Protein AF-A0AA87Q5F8-F1 (afdb_monomer_lite)

Radius of gyration: 20.17 Å; chains: 1; bounding box: 54×32×53 Å

Sequence (178 aa):
MFKKKTVLIVGAGGSYDLNFPLGEGLKGIIATKLDLRFEGFRELASGDPLVLKALEAAAQQKNQGQIDNYLNACRSIVSAMPLAISIDNFLHTHSNDAEIVLCGKLGIAAAILEAEKNSTIMADKNRSGRIAFGGNNSLLWHNIFCKILTENIQSDSIDAIFDNVSIVTFNYDRCIEH

Organism: NCBI:txid1220581

Secondary structure (DSSP, 8-state):
---S-EEEEE-GGGGGGGT---THHHHHHHHHHH--EEETTTEEEES-H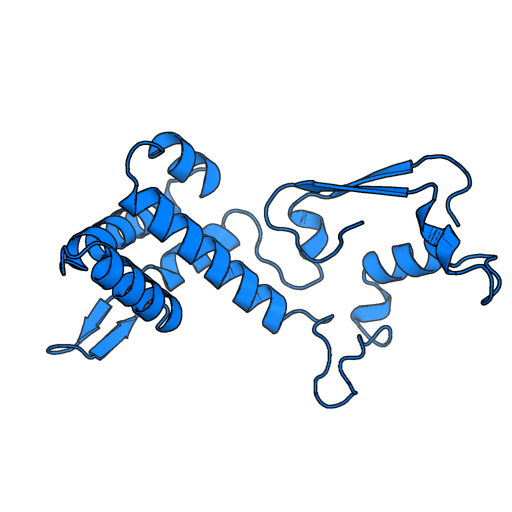HHHHHHHHHHHHTT---THHHHHHHHHHHHHTTT-S-HHHHHHHTTT-HHHHHHHHHHHHHHHHHHHHHSTT--BGGGTTB---SGGGGGSHHHHHHHHHHTT--GGGGGGTTTTEEEEE-TT--S---

pLDDT: mean 89.26, std 8.03, range [61.03, 98.38]

Structure (mmCIF, N/CA/C/O backbone):
data_AF-A0AA87Q5F8-F1
#
_entry.id   AF-A0AA87Q5F8-F1
#
loop_
_atom_site.group_PDB
_atom_site.id
_atom_site.type_symbol
_atom_site.label_atom_id
_atom_site.label_alt_id
_atom_site.label_comp_id
_atom_site.label_asym_id
_atom_site.label_entity_id
_atom_site.label_seq_id
_atom_site.pdbx_PDB_ins_code
_atom_site.Cartn_x
_atom_site.Cartn_y
_atom_site.Cartn_z
_atom_site.occupancy
_atom_site.B_iso_or_equiv
_atom_site.auth_seq_id
_atom_site.auth_comp_id
_atom_site.auth_asym_id
_atom_site.auth_atom_id
_atom_site.pdbx_PDB_model_num
ATOM 1 N N . MET A 1 1 ? -20.244 -1.495 24.213 1.00 83.56 1 MET A N 1
ATOM 2 C CA . MET A 1 1 ? -20.782 -2.081 22.967 1.00 83.56 1 MET A CA 1
ATOM 3 C C . MET A 1 1 ? -21.671 -1.070 22.244 1.00 83.56 1 MET A C 1
ATOM 5 O O . MET A 1 1 ? -22.396 -0.324 22.903 1.00 83.56 1 MET A O 1
ATOM 9 N N . PHE A 1 2 ? -21.687 -1.068 20.906 1.00 88.06 2 PHE A N 1
ATOM 10 C CA . PHE A 1 2 ? -22.646 -0.277 20.123 1.00 88.06 2 PHE A CA 1
ATOM 11 C C . PHE A 1 2 ? -24.072 -0.829 20.292 1.00 88.06 2 PHE A C 1
ATOM 13 O O . PHE A 1 2 ? -24.372 -1.947 19.888 1.00 88.06 2 PHE A O 1
ATOM 20 N N . LYS A 1 3 ? -24.969 -0.042 20.903 1.00 88.44 3 LYS A N 1
ATOM 21 C CA . LYS A 1 3 ? -26.378 -0.435 21.141 1.00 88.44 3 LYS A CA 1
ATOM 22 C C . LYS A 1 3 ? -27.293 -0.229 19.931 1.00 88.44 3 LYS A C 1
ATOM 24 O O . LYS A 1 3 ? -28.414 -0.723 19.914 1.00 88.44 3 LYS A O 1
ATOM 29 N N . LYS A 1 4 ? -26.851 0.570 18.960 1.00 92.56 4 LYS A N 1
ATOM 30 C CA . LYS A 1 4 ? -27.574 0.875 17.723 1.00 92.56 4 LYS A CA 1
ATOM 31 C C . LYS A 1 4 ? -26.710 0.461 16.543 1.00 92.56 4 LYS A C 1
ATOM 33 O O . LYS A 1 4 ? -25.489 0.603 16.619 1.00 92.56 4 LYS A O 1
ATOM 38 N N . LYS A 1 5 ? -27.354 0.033 15.455 1.00 94.50 5 LYS A N 1
ATOM 39 C CA . LYS A 1 5 ? -26.685 -0.231 14.178 1.00 94.50 5 LYS A CA 1
ATOM 40 C C . LYS A 1 5 ? -25.895 1.004 13.749 1.00 94.50 5 LYS A C 1
ATOM 42 O O . LYS A 1 5 ? -26.477 2.069 13.548 1.00 94.50 5 LYS A O 1
ATOM 47 N N . THR A 1 6 ? -24.582 0.850 13.668 1.00 94.94 6 THR A N 1
ATOM 48 C CA . THR A 1 6 ? -23.618 1.917 13.420 1.00 94.94 6 THR A CA 1
ATOM 49 C C . THR A 1 6 ? -22.737 1.508 12.252 1.00 94.94 6 THR A C 1
ATOM 51 O O . THR A 1 6 ? -22.157 0.426 12.260 1.00 94.94 6 THR A O 1
ATOM 54 N N . VAL A 1 7 ? -22.630 2.381 11.254 1.00 94.25 7 VAL A N 1
ATOM 55 C CA . VAL A 1 7 ? -21.709 2.195 10.132 1.00 94.25 7 VAL A CA 1
ATOM 56 C C . VAL A 1 7 ? -20.532 3.141 10.319 1.00 94.25 7 VAL A C 1
ATOM 58 O O . VAL A 1 7 ? -20.727 4.348 10.467 1.00 94.25 7 VAL A O 1
ATOM 61 N N . LEU A 1 8 ? -19.322 2.590 10.323 1.00 91.50 8 LEU A N 1
ATOM 62 C CA . LEU A 1 8 ? -18.073 3.341 10.346 1.00 91.50 8 LEU A CA 1
ATOM 63 C C . LEU A 1 8 ? -17.521 3.410 8.925 1.00 91.50 8 LEU A C 1
ATOM 65 O O . LEU A 1 8 ? -17.239 2.381 8.319 1.00 91.50 8 LEU A O 1
ATOM 69 N N . ILE A 1 9 ? -17.372 4.625 8.401 1.00 90.62 9 ILE A N 1
ATOM 70 C CA . ILE A 1 9 ? -16.735 4.873 7.107 1.00 90.62 9 ILE A CA 1
ATOM 71 C C . ILE A 1 9 ? -15.312 5.354 7.379 1.00 90.62 9 ILE A C 1
ATOM 73 O O . ILE A 1 9 ? -15.120 6.452 7.904 1.00 90.62 9 ILE A O 1
ATOM 77 N N . VAL A 1 10 ? -14.326 4.527 7.042 1.00 88.88 10 VAL A N 1
ATOM 78 C CA . VAL A 1 10 ? -12.907 4.786 7.311 1.00 88.88 10 VAL A CA 1
ATOM 79 C C . VAL A 1 10 ? -12.204 5.077 5.989 1.00 88.88 10 VAL A C 1
ATOM 81 O O . VAL A 1 10 ? -12.301 4.301 5.045 1.00 88.88 10 VAL A O 1
ATOM 84 N N . GLY A 1 11 ? -11.530 6.222 5.899 1.00 86.44 11 GLY A N 1
ATOM 85 C CA . GLY A 1 11 ? -10.697 6.584 4.748 1.00 86.44 11 GLY A CA 1
ATOM 86 C C . GLY A 1 11 ? -9.208 6.450 5.061 1.00 86.44 11 GLY A C 1
ATOM 87 O O . GLY A 1 11 ? -8.836 6.057 6.158 1.00 86.44 11 GLY A O 1
ATOM 88 N N . ALA A 1 12 ? -8.348 6.891 4.137 1.00 78.62 12 ALA A N 1
ATOM 89 C CA . ALA A 1 12 ? -6.889 6.764 4.260 1.00 78.62 12 ALA A CA 1
ATOM 90 C C . ALA A 1 12 ? -6.313 7.366 5.560 1.00 78.62 12 ALA A C 1
ATOM 92 O O . ALA A 1 12 ? -5.304 6.889 6.061 1.00 78.62 12 ALA A O 1
ATOM 93 N N . GLY A 1 13 ? -6.967 8.384 6.133 1.00 84.69 13 GLY A N 1
ATOM 94 C CA . GLY A 1 13 ? -6.558 8.984 7.406 1.00 84.69 13 GLY A CA 1
ATOM 95 C C . GLY A 1 13 ? -6.705 8.070 8.631 1.00 84.69 13 GLY A C 1
ATOM 96 O O . GLY A 1 13 ? -6.084 8.356 9.649 1.00 84.69 13 GLY A O 1
ATOM 97 N N . GLY A 1 14 ? -7.474 6.977 8.554 1.00 86.38 14 GLY A N 1
ATOM 98 C CA . GLY A 1 14 ? -7.651 6.037 9.668 1.00 86.38 14 GLY A CA 1
ATOM 99 C C . GLY A 1 14 ? -6.358 5.322 10.069 1.00 86.38 14 GLY A C 1
ATOM 100 O O . GLY A 1 14 ? -6.162 4.996 11.237 1.00 86.38 14 GLY A O 1
ATOM 101 N N . SER A 1 15 ? -5.425 5.165 9.139 1.00 86.88 15 SER A N 1
ATOM 102 C CA . SER A 1 15 ? -4.145 4.489 9.360 1.00 86.88 15 SER A CA 1
ATOM 103 C C . SER A 1 15 ? -2.974 5.457 9.565 1.00 86.88 15 SER A C 1
ATOM 105 O O . SER A 1 15 ? -1.848 5.024 9.811 1.00 86.88 15 SER A O 1
ATOM 107 N N . TYR A 1 16 ? -3.209 6.774 9.533 1.00 86.56 16 TYR A N 1
ATOM 108 C CA . TYR A 1 16 ? -2.135 7.768 9.647 1.00 86.56 16 TYR A CA 1
ATOM 109 C C . TYR A 1 16 ? -1.373 7.674 10.975 1.00 86.56 16 TYR A C 1
ATOM 111 O O . TYR A 1 16 ? -0.144 7.671 10.981 1.00 86.56 16 TYR A O 1
ATOM 119 N N . ASP A 1 17 ? -2.088 7.489 12.090 1.00 86.94 17 ASP A N 1
ATOM 120 C CA . ASP A 1 17 ? -1.480 7.318 13.420 1.00 86.94 17 ASP A CA 1
ATOM 121 C C . ASP A 1 17 ? -0.657 6.019 13.545 1.00 86.94 17 ASP A C 1
ATOM 123 O O . ASP A 1 17 ? 0.080 5.825 14.512 1.00 86.94 17 ASP A O 1
ATOM 127 N N . LEU A 1 18 ? -0.772 5.120 12.561 1.00 87.19 18 LEU A N 1
ATOM 128 C CA . LEU A 1 18 ? 0.018 3.895 12.425 1.00 87.19 18 LEU A CA 1
ATOM 129 C C . LEU A 1 18 ? 1.217 4.070 11.481 1.00 87.19 18 LEU A C 1
ATOM 131 O O . LEU A 1 18 ? 1.867 3.084 11.136 1.00 87.19 18 LEU A O 1
ATOM 135 N N . ASN A 1 19 ? 1.525 5.314 11.100 1.00 86.75 19 ASN A N 1
ATOM 136 C CA . ASN A 1 19 ? 2.564 5.718 10.152 1.00 86.75 19 ASN A CA 1
ATOM 137 C C . ASN A 1 19 ? 2.295 5.314 8.696 1.00 86.75 19 ASN A C 1
ATOM 139 O O . ASN A 1 19 ? 3.234 5.193 7.906 1.00 86.75 19 ASN A O 1
ATOM 143 N N . PHE A 1 20 ? 1.030 5.122 8.311 1.00 88.75 20 PHE A N 1
ATOM 144 C CA . PHE A 1 20 ? 0.706 4.932 6.901 1.00 88.75 20 PHE A CA 1
ATOM 145 C C . PHE A 1 20 ? 0.822 6.260 6.143 1.00 88.75 20 PHE A C 1
ATOM 147 O O . PHE A 1 20 ? 0.425 7.314 6.652 1.00 88.75 20 PHE A O 1
ATOM 154 N N . PRO A 1 21 ? 1.353 6.236 4.910 1.00 86.88 21 PRO A N 1
ATOM 155 C CA . PRO A 1 21 ? 1.492 7.439 4.111 1.00 86.88 21 PRO A CA 1
ATOM 156 C C . PRO A 1 21 ? 0.139 7.909 3.561 1.00 86.88 21 PRO A C 1
ATOM 158 O O . PRO A 1 21 ? -0.691 7.111 3.129 1.00 86.88 21 PRO A O 1
ATOM 161 N N . LEU A 1 22 ? -0.053 9.227 3.496 1.00 86.31 22 LEU A N 1
ATOM 162 C CA . LEU A 1 22 ? -1.238 9.853 2.901 1.00 86.31 22 LEU A CA 1
ATOM 163 C C . LEU A 1 22 ? -0.882 10.586 1.610 1.00 86.31 22 LEU A C 1
ATOM 165 O O . LEU A 1 22 ? 0.172 11.218 1.535 1.00 86.31 22 LEU A O 1
ATOM 169 N N . GLY A 1 23 ? -1.789 10.556 0.628 1.00 84.81 23 GLY A N 1
ATOM 170 C CA . GLY A 1 23 ? -1.761 11.415 -0.563 1.00 84.81 23 GLY A CA 1
ATOM 171 C C . GLY A 1 23 ? -0.386 11.500 -1.236 1.00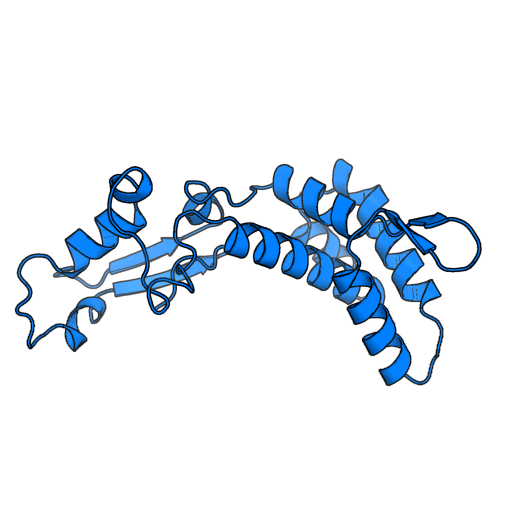 84.81 23 GLY A C 1
ATOM 172 O O . GLY A 1 23 ? 0.088 10.525 -1.819 1.00 84.81 23 GLY A O 1
ATOM 173 N N . GLU A 1 24 ? 0.256 12.668 -1.130 1.00 86.50 24 GLU A N 1
ATOM 174 C CA . GLU A 1 24 ? 1.604 12.938 -1.655 1.00 86.50 24 GLU A CA 1
ATOM 175 C C . GLU A 1 24 ? 2.675 11.979 -1.126 1.00 86.50 24 GLU A C 1
ATOM 177 O O . GLU A 1 24 ? 3.489 11.480 -1.902 1.00 86.50 24 GLU A O 1
ATOM 182 N N . GLY A 1 25 ? 2.649 11.657 0.171 1.00 90.38 25 GLY A N 1
ATOM 183 C CA . GLY A 1 25 ? 3.600 10.715 0.763 1.00 90.38 25 GLY A CA 1
ATOM 184 C C . GLY A 1 25 ? 3.492 9.329 0.130 1.00 90.38 25 GLY A C 1
ATOM 185 O O . GLY A 1 25 ? 4.505 8.700 -0.171 1.00 90.38 25 GLY A O 1
ATOM 186 N N . LEU A 1 26 ? 2.264 8.882 -0.157 1.00 91.25 26 LEU A N 1
ATOM 187 C CA . LEU A 1 26 ? 2.032 7.591 -0.801 1.00 91.25 26 LEU A CA 1
ATOM 188 C C . LEU A 1 26 ? 2.534 7.600 -2.249 1.00 91.25 26 LEU A C 1
ATOM 190 O O . LEU A 1 26 ? 3.237 6.675 -2.651 1.00 91.25 26 LEU A O 1
ATOM 194 N N . LYS A 1 27 ? 2.242 8.658 -3.020 1.00 94.06 27 LYS A N 1
ATOM 195 C CA . LYS A 1 27 ? 2.772 8.813 -4.387 1.00 94.06 27 LYS A CA 1
ATOM 196 C C . LYS A 1 27 ? 4.302 8.801 -4.410 1.00 94.06 27 LYS A C 1
ATOM 198 O O . LYS A 1 27 ? 4.884 8.147 -5.271 1.00 94.06 27 LYS A O 1
ATOM 203 N N . GLY A 1 28 ? 4.947 9.485 -3.464 1.00 95.75 28 GLY A N 1
ATOM 204 C CA . GLY A 1 28 ? 6.407 9.525 -3.345 1.00 95.75 28 GLY A CA 1
ATOM 205 C C . GLY A 1 28 ? 7.020 8.156 -3.043 1.00 95.75 28 GLY A C 1
ATOM 206 O O . GLY A 1 28 ? 8.005 7.767 -3.676 1.00 95.75 28 GLY A O 1
ATOM 207 N N . ILE A 1 29 ? 6.409 7.388 -2.135 1.00 95.69 29 ILE A N 1
ATOM 208 C CA . ILE A 1 29 ? 6.841 6.015 -1.840 1.00 95.69 29 ILE A CA 1
ATOM 209 C C . ILE A 1 29 ? 6.657 5.129 -3.071 1.00 95.69 29 ILE A C 1
ATOM 211 O O . ILE A 1 29 ? 7.603 4.465 -3.477 1.00 95.69 29 ILE A O 1
ATOM 215 N N . ILE A 1 30 ? 5.490 5.164 -3.721 1.00 96.81 30 ILE A N 1
ATOM 216 C CA . ILE A 1 30 ? 5.227 4.385 -4.942 1.00 96.81 30 ILE A CA 1
ATOM 217 C C . ILE A 1 30 ? 6.242 4.721 -6.041 1.00 96.81 30 ILE A C 1
ATOM 219 O O . ILE A 1 30 ? 6.805 3.810 -6.645 1.00 96.81 30 ILE A O 1
ATOM 223 N N . ALA A 1 31 ? 6.519 6.008 -6.275 1.00 97.69 31 ALA A N 1
ATOM 224 C CA . ALA A 1 31 ? 7.527 6.435 -7.242 1.00 97.69 31 ALA A CA 1
ATOM 225 C C . ALA A 1 31 ? 8.909 5.868 -6.889 1.00 97.69 31 ALA A C 1
ATOM 227 O O . ALA A 1 31 ? 9.567 5.284 -7.740 1.00 97.69 31 ALA A O 1
ATOM 228 N N . THR A 1 32 ? 9.313 5.953 -5.621 1.00 97.88 32 THR A N 1
ATOM 229 C CA . THR A 1 32 ? 10.594 5.400 -5.155 1.00 97.88 32 THR A CA 1
ATOM 230 C C . THR A 1 32 ? 10.665 3.886 -5.364 1.00 97.88 32 THR A C 1
ATOM 232 O O . THR A 1 32 ? 11.667 3.379 -5.853 1.00 97.88 32 THR A O 1
ATOM 235 N N . LYS A 1 33 ? 9.592 3.153 -5.045 1.00 98.06 33 LYS A N 1
ATOM 236 C CA . LYS A 1 33 ? 9.506 1.693 -5.217 1.00 98.06 33 LYS A CA 1
ATOM 237 C C . LYS A 1 33 ? 9.593 1.272 -6.687 1.00 98.06 33 LYS A C 1
ATOM 239 O O . LYS A 1 33 ? 10.177 0.232 -6.985 1.00 98.06 33 LYS A O 1
ATOM 244 N N . LEU A 1 34 ? 9.020 2.067 -7.592 1.00 98.38 34 LEU A N 1
ATOM 245 C CA . LEU A 1 34 ? 8.981 1.797 -9.032 1.00 98.38 34 LEU A CA 1
ATOM 246 C C . LEU A 1 34 ? 10.171 2.377 -9.810 1.00 98.38 34 LEU A C 1
ATOM 248 O O . LEU A 1 34 ? 10.307 2.075 -10.995 1.00 98.38 34 LEU A O 1
ATOM 252 N N . ASP A 1 35 ? 11.040 3.172 -9.184 1.00 98.00 35 ASP A N 1
ATOM 253 C CA . ASP A 1 35 ? 12.239 3.739 -9.813 1.00 98.00 35 ASP A CA 1
ATOM 254 C C . ASP A 1 35 ? 13.363 2.696 -9.932 1.00 98.00 35 ASP A C 1
ATOM 256 O O . ASP A 1 35 ? 14.415 2.787 -9.294 1.00 98.00 35 ASP A O 1
ATOM 260 N N . LEU A 1 36 ? 13.093 1.668 -10.742 1.00 96.88 36 LEU A N 1
ATOM 261 C CA . LEU A 1 36 ? 13.964 0.531 -11.020 1.00 96.88 36 LEU A CA 1
ATOM 262 C C . LEU A 1 36 ? 15.114 0.963 -11.939 1.00 96.88 36 LEU A C 1
ATOM 264 O O . LEU A 1 36 ? 14.961 1.038 -13.164 1.00 96.88 36 LEU A O 1
ATOM 268 N N . ARG A 1 37 ? 16.276 1.248 -11.346 1.00 94.50 37 ARG A N 1
ATOM 269 C CA . ARG A 1 37 ? 17.505 1.614 -12.072 1.00 94.50 37 ARG A CA 1
ATOM 270 C C . ARG A 1 37 ? 18.559 0.546 -11.880 1.00 94.50 37 ARG A C 1
ATOM 272 O O . ARG A 1 37 ? 18.686 0.002 -10.790 1.00 94.50 37 ARG A O 1
ATOM 279 N N . PHE A 1 38 ? 19.333 0.290 -12.925 1.00 92.69 38 PHE A N 1
ATOM 280 C CA . PHE A 1 38 ? 20.337 -0.765 -12.934 1.00 92.69 38 PHE A CA 1
ATOM 281 C C . PHE A 1 38 ? 21.733 -0.176 -13.122 1.00 92.69 38 PHE A C 1
ATOM 283 O O . PHE A 1 38 ? 21.916 0.730 -13.937 1.00 92.69 38 PHE A O 1
ATOM 290 N N . GLU A 1 39 ? 22.701 -0.715 -12.390 1.00 90.12 39 GLU A N 1
ATOM 291 C CA . GLU A 1 39 ? 24.129 -0.489 -12.594 1.00 90.12 39 GLU A CA 1
ATOM 292 C C . GLU A 1 39 ? 24.766 -1.742 -13.214 1.00 90.12 39 GLU A C 1
ATOM 294 O O . GLU A 1 39 ? 24.411 -2.887 -12.914 1.00 90.12 39 GLU A O 1
ATOM 299 N N . GLY A 1 40 ? 25.693 -1.534 -14.151 1.00 82.25 40 GLY A N 1
ATOM 300 C CA . GLY A 1 40 ? 26.278 -2.630 -14.922 1.00 82.25 40 GLY A CA 1
ATOM 301 C C . GLY A 1 40 ? 25.230 -3.410 -15.728 1.00 82.25 40 GLY A C 1
ATOM 302 O O . GLY A 1 40 ? 24.316 -2.833 -16.312 1.00 82.25 40 GLY A O 1
ATOM 303 N N . PHE A 1 41 ? 25.383 -4.736 -15.806 1.00 71.50 41 PHE A N 1
ATOM 304 C CA . PHE A 1 41 ? 24.531 -5.569 -16.663 1.00 71.50 41 PHE A CA 1
ATOM 305 C C . PHE A 1 41 ? 23.200 -5.987 -16.021 1.00 71.50 41 PHE A C 1
ATOM 307 O O . PHE A 1 41 ? 22.243 -6.197 -16.764 1.00 71.50 41 PHE A O 1
ATOM 314 N N . AR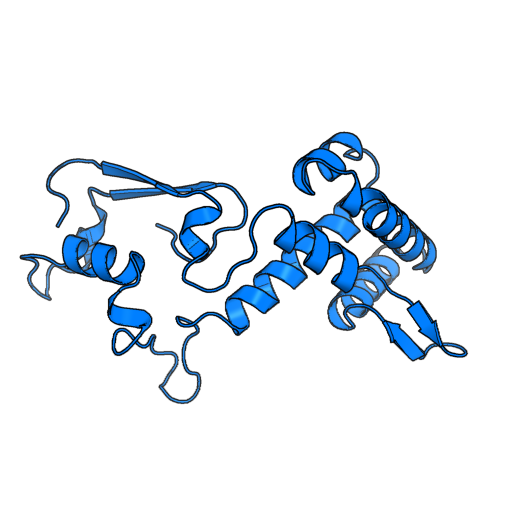G A 1 42 ? 23.129 -6.173 -14.692 1.00 77.31 42 ARG A N 1
ATOM 315 C CA . ARG A 1 42 ? 21.936 -6.721 -14.002 1.00 77.31 42 ARG A CA 1
ATOM 316 C C . ARG A 1 42 ? 21.787 -6.325 -12.528 1.00 77.31 42 ARG A C 1
ATOM 318 O O . ARG A 1 42 ? 20.898 -6.849 -11.862 1.00 77.31 42 ARG A O 1
ATOM 325 N N . GLU A 1 43 ? 22.642 -5.463 -11.989 1.00 88.00 43 GLU A N 1
ATOM 326 C CA . GLU A 1 43 ? 22.565 -5.115 -10.570 1.00 88.00 43 GLU A CA 1
ATOM 327 C C . GLU A 1 43 ? 21.540 -3.999 -10.364 1.00 88.00 43 GLU A C 1
ATOM 329 O O . GLU A 1 43 ? 21.619 -2.956 -11.009 1.00 88.00 43 GLU A O 1
ATOM 334 N N . LEU A 1 44 ? 20.541 -4.229 -9.509 1.00 93.50 44 LEU A N 1
ATOM 335 C CA . LEU A 1 44 ? 19.529 -3.222 -9.196 1.00 93.50 44 LEU A CA 1
ATOM 336 C C . LEU A 1 44 ? 20.136 -2.175 -8.253 1.00 93.50 44 LEU A C 1
ATOM 338 O O . LEU A 1 44 ? 20.434 -2.476 -7.101 1.00 93.50 44 LEU A O 1
ATOM 342 N N . ALA A 1 45 ? 20.281 -0.948 -8.744 1.00 94.62 45 ALA A N 1
ATOM 343 C CA . ALA A 1 45 ? 20.833 0.186 -8.009 1.00 94.62 45 ALA A CA 1
ATOM 344 C C . ALA A 1 45 ? 19.760 1.023 -7.289 1.00 94.62 45 ALA A C 1
ATOM 346 O O . ALA A 1 45 ? 20.053 1.701 -6.309 1.00 94.62 45 ALA A O 1
ATOM 347 N N . SER A 1 46 ? 18.512 0.995 -7.768 1.00 96.06 46 SER A N 1
ATOM 348 C CA . SER A 1 46 ? 17.384 1.734 -7.182 1.00 96.06 46 SER A CA 1
ATOM 349 C C . SER A 1 46 ? 16.066 0.992 -7.385 1.00 96.06 46 SER A C 1
ATOM 351 O O . SER A 1 46 ? 15.942 0.192 -8.312 1.00 96.06 46 SER A O 1
ATOM 353 N N . GLY A 1 47 ? 15.076 1.305 -6.549 1.00 96.44 47 GLY A N 1
ATOM 354 C CA . GLY A 1 47 ? 13.737 0.724 -6.574 1.00 96.44 47 GLY A CA 1
ATOM 355 C C . GLY A 1 47 ? 13.594 -0.490 -5.659 1.00 96.44 47 GLY A C 1
ATOM 356 O O . GLY A 1 47 ? 14.499 -0.823 -4.895 1.00 96.44 47 GLY A O 1
ATOM 357 N N . ASP A 1 48 ? 12.426 -1.133 -5.686 1.00 97.44 48 ASP A N 1
ATOM 358 C CA . ASP A 1 48 ? 12.134 -2.263 -4.802 1.00 97.44 48 ASP A CA 1
ATOM 359 C C . ASP A 1 48 ? 12.481 -3.617 -5.460 1.00 97.44 48 ASP A C 1
ATOM 361 O O . ASP A 1 48 ? 11.880 -3.981 -6.480 1.00 97.44 48 ASP A O 1
ATOM 365 N N . PRO A 1 49 ? 13.397 -4.416 -4.874 1.00 96.19 49 PRO A N 1
ATOM 366 C CA . PRO A 1 49 ? 13.765 -5.725 -5.412 1.00 96.19 49 PRO A CA 1
ATOM 367 C C . PRO A 1 49 ? 12.597 -6.718 -5.497 1.00 96.19 49 PRO A C 1
ATOM 369 O O . PRO A 1 49 ? 12.573 -7.567 -6.390 1.00 96.19 49 PRO A O 1
ATOM 372 N N . LEU A 1 50 ? 11.624 -6.643 -4.581 1.00 96.81 50 LEU A N 1
ATOM 373 C CA . LEU A 1 50 ? 10.451 -7.520 -4.607 1.00 96.81 50 LEU A CA 1
ATOM 374 C C . LEU A 1 50 ? 9.500 -7.136 -5.737 1.00 96.81 50 LEU A C 1
ATOM 376 O O . LEU A 1 50 ? 8.917 -8.024 -6.360 1.00 96.81 50 LEU A O 1
ATOM 380 N N . VAL A 1 51 ? 9.384 -5.840 -6.036 1.00 97.75 51 VAL A N 1
ATOM 381 C CA . VAL A 1 51 ? 8.623 -5.368 -7.198 1.00 97.75 51 VAL A CA 1
ATOM 382 C C . VAL A 1 51 ? 9.276 -5.860 -8.484 1.00 97.75 51 VAL A C 1
ATOM 384 O O . VAL A 1 51 ? 8.583 -6.444 -9.315 1.00 97.75 51 VAL A O 1
ATOM 387 N N . LEU A 1 52 ? 10.599 -5.718 -8.627 1.00 96.56 52 LEU A N 1
ATOM 388 C CA . LEU A 1 52 ? 11.319 -6.241 -9.792 1.00 96.56 52 LEU A CA 1
ATOM 389 C C . LEU A 1 52 ? 11.066 -7.741 -9.982 1.00 96.56 52 LEU A C 1
ATOM 391 O O . LEU A 1 52 ? 10.664 -8.171 -11.062 1.00 96.56 52 LEU A O 1
ATOM 395 N N . LYS A 1 53 ? 11.225 -8.530 -8.916 1.00 95.44 53 LYS A N 1
ATOM 396 C CA . LYS A 1 53 ? 11.002 -9.979 -8.954 1.00 95.44 53 LYS A CA 1
ATOM 397 C C . LYS A 1 53 ? 9.563 -10.342 -9.339 1.00 95.44 53 LYS A C 1
ATOM 399 O O . LYS A 1 53 ? 9.339 -11.318 -10.055 1.00 95.44 53 LYS A O 1
ATOM 404 N N . ALA A 1 54 ? 8.576 -9.576 -8.872 1.00 96.19 54 ALA A N 1
ATOM 405 C CA . ALA A 1 54 ? 7.178 -9.777 -9.244 1.00 96.19 54 ALA A CA 1
ATOM 406 C C . ALA A 1 54 ? 6.935 -9.483 -10.736 1.00 96.19 54 ALA A C 1
ATOM 408 O O . ALA A 1 54 ? 6.218 -10.235 -11.398 1.00 96.19 54 ALA A O 1
ATOM 409 N N . LEU A 1 55 ? 7.565 -8.437 -11.279 1.00 95.50 55 LEU A N 1
ATOM 410 C CA . LEU A 1 55 ? 7.498 -8.101 -12.704 1.00 95.50 55 LEU A CA 1
ATOM 411 C C . LEU A 1 55 ? 8.187 -9.154 -13.579 1.00 95.50 55 LEU A C 1
ATOM 413 O O . LEU A 1 55 ? 7.638 -9.543 -14.608 1.00 95.50 55 LEU A O 1
ATOM 417 N N . GLU A 1 56 ? 9.344 -9.667 -13.157 1.00 93.62 56 GLU A N 1
ATOM 418 C CA . GLU A 1 56 ? 10.028 -10.784 -13.822 1.00 93.62 56 GLU A CA 1
ATOM 419 C C . GLU A 1 56 ? 9.133 -12.026 -13.891 1.00 93.62 56 GLU A C 1
ATOM 421 O O . GLU A 1 56 ? 8.980 -12.626 -14.957 1.00 93.62 56 GLU A O 1
ATOM 426 N N . ALA A 1 57 ? 8.488 -12.381 -12.776 1.00 93.69 57 ALA A N 1
ATOM 427 C CA . ALA A 1 57 ? 7.555 -13.502 -12.726 1.00 93.69 57 ALA A CA 1
ATOM 428 C C . ALA A 1 57 ? 6.346 -13.288 -13.656 1.00 93.69 57 ALA A C 1
ATOM 430 O O . ALA A 1 57 ? 5.955 -14.205 -14.381 1.00 93.69 57 ALA A O 1
ATOM 431 N N . ALA A 1 58 ? 5.782 -12.076 -13.693 1.00 92.44 58 ALA A N 1
ATOM 432 C CA . ALA A 1 58 ? 4.683 -11.734 -14.597 1.00 92.44 58 ALA A CA 1
ATOM 433 C C . ALA A 1 58 ? 5.101 -11.811 -16.081 1.00 92.44 58 ALA A C 1
ATOM 435 O O . ALA A 1 58 ? 4.364 -12.348 -16.911 1.00 92.44 58 ALA A O 1
ATOM 436 N N . ALA A 1 59 ? 6.303 -11.334 -16.420 1.00 92.00 59 ALA A N 1
ATOM 437 C CA . ALA A 1 59 ? 6.843 -11.386 -17.778 1.00 92.00 59 ALA A CA 1
ATOM 438 C C . ALA A 1 59 ? 7.090 -12.825 -18.260 1.00 92.00 59 ALA A C 1
ATOM 440 O O . ALA A 1 59 ? 6.811 -13.148 -19.419 1.00 92.00 59 ALA A O 1
ATOM 441 N N . GLN A 1 60 ? 7.570 -13.702 -17.370 1.00 90.25 60 GLN A N 1
ATOM 442 C CA . GLN A 1 60 ? 7.750 -15.127 -17.657 1.00 90.25 60 GLN A CA 1
ATOM 443 C C . GLN A 1 60 ? 6.414 -15.816 -17.960 1.00 90.25 60 GLN A C 1
ATOM 445 O O . GLN A 1 60 ? 6.321 -16.565 -18.930 1.00 90.25 60 GLN A O 1
ATOM 450 N N . GLN A 1 61 ? 5.362 -15.519 -17.191 1.00 87.19 61 GLN A N 1
ATOM 451 C CA . GLN A 1 61 ? 4.032 -16.105 -17.401 1.00 87.19 61 GLN A CA 1
ATOM 452 C C . GLN A 1 61 ? 3.401 -15.717 -18.743 1.00 87.19 61 GLN A C 1
ATOM 454 O O . GLN A 1 61 ? 2.689 -16.523 -19.340 1.00 87.19 61 GLN A O 1
ATOM 459 N N . LYS A 1 62 ? 3.676 -14.510 -19.254 1.00 83.00 62 LYS A N 1
ATOM 460 C CA . LYS A 1 62 ? 3.169 -14.065 -20.563 1.00 83.00 62 LYS A CA 1
ATOM 461 C C . LYS A 1 62 ? 3.844 -14.756 -21.761 1.00 83.00 62 LYS A C 1
ATOM 463 O O . LYS A 1 62 ? 3.460 -14.463 -22.889 1.00 83.00 62 LYS A O 1
ATOM 468 N N . ASN A 1 63 ? 4.842 -15.633 -21.567 1.00 68.12 63 ASN A N 1
ATOM 469 C CA . ASN A 1 63 ? 5.674 -16.221 -22.638 1.00 68.12 63 ASN A CA 1
ATOM 470 C C . ASN A 1 63 ? 6.322 -15.180 -23.577 1.00 68.12 63 ASN A C 1
ATOM 472 O O . ASN A 1 63 ? 6.775 -15.515 -24.669 1.00 68.12 63 ASN A O 1
ATOM 476 N N . GLN A 1 64 ? 6.368 -13.910 -23.165 1.00 62.25 64 GLN A N 1
ATOM 477 C CA . GLN A 1 64 ? 6.845 -12.802 -23.992 1.00 62.25 64 GLN A CA 1
ATOM 478 C C . GLN A 1 64 ? 8.250 -12.340 -23.611 1.00 62.25 64 GLN A C 1
ATOM 480 O O . GLN A 1 64 ? 8.843 -11.590 -24.375 1.00 62.25 64 GLN A O 1
ATOM 485 N N . GLY A 1 65 ? 8.804 -12.783 -22.474 1.00 61.03 65 GLY A N 1
ATOM 486 C CA . GLY A 1 65 ? 10.218 -12.597 -22.109 1.00 61.03 65 GLY A CA 1
ATOM 487 C C . GLY A 1 65 ? 10.717 -11.146 -22.011 1.00 61.03 65 GLY A C 1
ATOM 488 O O . GLY A 1 65 ? 11.884 -10.935 -21.701 1.00 61.03 65 GLY A O 1
ATOM 489 N N . GLN A 1 66 ? 9.866 -10.148 -22.255 1.00 75.00 66 GLN A N 1
ATOM 490 C CA . GLN A 1 66 ? 10.246 -8.743 -22.351 1.00 75.00 66 GLN A CA 1
ATOM 491 C C . GLN A 1 66 ? 9.768 -7.992 -21.113 1.00 75.00 66 GLN A C 1
ATOM 493 O O . GLN A 1 66 ? 8.676 -7.425 -21.076 1.00 75.00 66 GLN A O 1
ATOM 498 N N . ILE A 1 67 ? 10.619 -7.985 -20.088 1.00 90.81 67 ILE A N 1
ATOM 499 C CA . ILE A 1 67 ? 10.443 -7.142 -18.901 1.00 90.81 67 ILE A CA 1
ATOM 500 C C . ILE A 1 67 ? 10.466 -5.642 -19.251 1.00 90.81 67 ILE A C 1
ATOM 502 O O . ILE A 1 67 ? 9.904 -4.832 -18.520 1.00 90.81 67 ILE A O 1
ATOM 506 N N . ASP A 1 68 ? 11.052 -5.275 -20.395 1.00 91.62 68 ASP A N 1
ATOM 507 C CA . ASP A 1 68 ? 11.220 -3.891 -20.849 1.00 91.62 68 ASP A CA 1
ATOM 508 C C . ASP A 1 68 ? 9.908 -3.101 -20.892 1.00 91.62 68 ASP A C 1
ATOM 510 O O . ASP A 1 68 ? 9.892 -1.926 -20.527 1.00 91.62 68 ASP A O 1
ATOM 514 N N . ASN A 1 69 ? 8.792 -3.740 -21.259 1.00 93.69 69 ASN A N 1
ATOM 515 C CA . ASN A 1 69 ? 7.479 -3.089 -21.260 1.00 93.69 69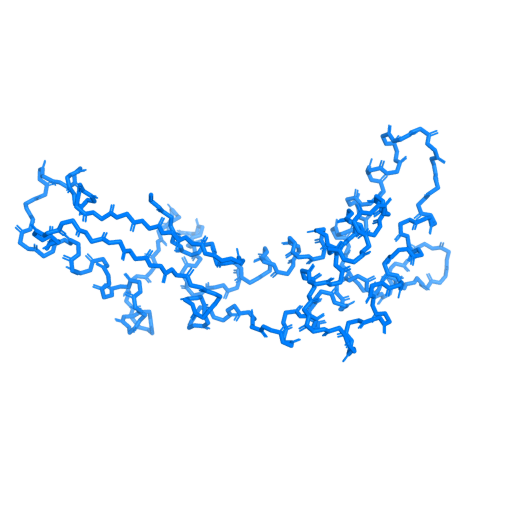 ASN A CA 1
ATOM 516 C C . ASN A 1 69 ? 7.058 -2.671 -19.845 1.00 93.69 69 ASN A C 1
ATOM 518 O O . ASN A 1 69 ? 6.600 -1.548 -19.639 1.00 93.69 69 ASN A O 1
ATOM 522 N N . TYR A 1 70 ? 7.291 -3.533 -18.852 1.00 95.94 70 TYR A N 1
ATOM 523 C CA . TYR A 1 70 ? 7.031 -3.208 -17.453 1.00 95.94 70 TYR A CA 1
ATOM 524 C C . TYR A 1 70 ? 7.986 -2.139 -16.923 1.00 95.94 70 TYR A C 1
ATOM 526 O O . TYR A 1 70 ? 7.545 -1.231 -16.223 1.00 95.94 70 T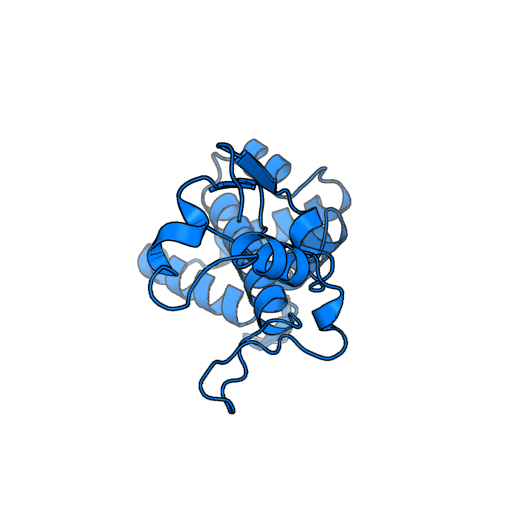YR A O 1
ATOM 534 N N . LEU A 1 71 ? 9.271 -2.192 -17.293 1.00 96.06 71 LEU A N 1
ATOM 535 C CA . LEU A 1 71 ? 10.243 -1.164 -16.908 1.00 96.06 71 LEU A CA 1
ATOM 536 C C . LEU A 1 71 ? 9.874 0.206 -17.494 1.00 96.06 71 LEU A C 1
ATOM 538 O O . LEU A 1 71 ? 9.966 1.222 -16.804 1.00 96.06 71 LEU A O 1
ATOM 542 N N . ASN A 1 72 ? 9.409 0.248 -18.743 1.00 96.31 72 ASN A N 1
ATOM 543 C CA . ASN A 1 72 ? 8.914 1.472 -19.367 1.00 96.31 72 ASN A CA 1
ATOM 544 C C . ASN A 1 72 ? 7.640 1.980 -18.681 1.00 96.31 72 ASN A C 1
ATOM 546 O O . ASN A 1 72 ? 7.551 3.170 -18.384 1.00 96.31 72 ASN A O 1
ATOM 550 N N . ALA A 1 73 ? 6.701 1.093 -18.346 1.00 97.50 73 ALA A N 1
ATOM 551 C CA . ALA A 1 73 ? 5.507 1.452 -17.584 1.00 97.50 73 ALA A CA 1
ATOM 552 C C . ALA A 1 73 ? 5.853 2.019 -16.193 1.00 97.50 73 ALA A C 1
ATOM 554 O O . ALA A 1 73 ? 5.313 3.053 -15.797 1.00 97.50 73 ALA A O 1
ATOM 555 N N . CYS A 1 74 ? 6.808 1.412 -15.478 1.00 98.25 74 CYS A N 1
ATOM 556 C CA . CYS A 1 74 ? 7.343 1.935 -14.219 1.00 98.25 74 CYS A CA 1
ATOM 557 C C . CYS A 1 74 ? 7.885 3.362 -14.385 1.00 98.25 74 CYS A C 1
ATOM 559 O O . CYS A 1 74 ? 7.481 4.253 -13.642 1.00 98.25 74 CYS A O 1
ATOM 561 N N . ARG A 1 75 ? 8.731 3.616 -15.394 1.00 98.06 75 ARG A N 1
ATOM 562 C CA . ARG A 1 75 ? 9.277 4.961 -15.676 1.00 98.06 75 ARG A CA 1
ATOM 563 C C . ARG A 1 75 ? 8.181 5.990 -15.978 1.00 98.06 75 ARG A C 1
ATOM 565 O O . ARG A 1 75 ? 8.263 7.128 -15.510 1.00 98.06 75 ARG A O 1
ATOM 572 N N . SER A 1 76 ? 7.141 5.599 -16.714 1.00 97.94 76 SER A N 1
ATOM 573 C CA . SER A 1 76 ? 5.980 6.458 -16.978 1.00 97.94 76 SER A CA 1
ATOM 574 C C . SER A 1 76 ? 5.247 6.829 -15.690 1.00 97.94 76 SER A C 1
ATOM 576 O O . SER A 1 76 ? 4.937 7.997 -15.478 1.00 97.94 76 SER A O 1
ATOM 578 N N . ILE A 1 77 ? 5.036 5.867 -14.786 1.00 98.19 77 ILE A N 1
ATOM 579 C CA . ILE A 1 77 ? 4.417 6.131 -13.479 1.00 98.19 77 ILE A CA 1
ATOM 580 C C . ILE A 1 77 ? 5.297 7.082 -12.662 1.00 98.19 77 ILE A C 1
ATOM 582 O O . ILE A 1 77 ? 4.815 8.118 -12.211 1.00 98.19 77 ILE A O 1
ATOM 586 N N . VAL A 1 78 ? 6.590 6.770 -12.511 1.00 98.25 78 VAL A N 1
ATOM 587 C CA . VAL A 1 78 ? 7.548 7.561 -11.717 1.00 98.25 78 VAL A CA 1
ATOM 588 C C . VAL A 1 78 ? 7.595 9.014 -12.181 1.00 98.25 78 VAL A C 1
ATOM 590 O O . VAL A 1 78 ? 7.516 9.923 -11.357 1.00 98.25 78 VAL A O 1
ATOM 593 N N . SER A 1 79 ? 7.671 9.244 -13.494 1.00 97.69 79 SER A N 1
ATOM 594 C CA . SER A 1 79 ? 7.723 10.602 -14.050 1.00 97.69 79 SER A CA 1
ATOM 595 C C . SER A 1 79 ? 6.411 11.377 -13.879 1.00 97.69 79 SER A C 1
ATOM 597 O O . SER A 1 79 ? 6.441 12.601 -13.752 1.00 97.69 79 SER A O 1
ATOM 599 N N . ALA A 1 80 ? 5.267 10.689 -13.809 1.00 97.06 80 ALA A N 1
ATOM 600 C CA . ALA A 1 80 ? 3.959 11.311 -13.636 1.00 97.06 80 ALA A CA 1
ATOM 601 C C . ALA A 1 80 ? 3.584 11.603 -12.170 1.00 97.06 80 ALA A C 1
ATOM 603 O O . ALA A 1 80 ? 2.816 12.535 -11.920 1.00 97.06 80 ALA A O 1
ATOM 604 N N . MET A 1 81 ? 4.097 10.845 -11.190 1.00 96.31 81 MET A N 1
ATOM 605 C CA . MET A 1 81 ? 3.689 10.961 -9.776 1.00 96.31 81 MET A CA 1
ATOM 606 C C . MET A 1 81 ? 3.785 12.375 -9.168 1.00 96.31 81 MET A C 1
ATOM 608 O O . MET A 1 81 ? 2.858 12.745 -8.437 1.00 96.31 81 MET A O 1
ATOM 612 N N . PRO A 1 82 ? 4.808 13.203 -9.467 1.00 95.06 82 PRO A N 1
ATOM 613 C CA . PRO A 1 82 ? 4.870 14.572 -8.950 1.00 95.06 82 PRO A CA 1
ATOM 614 C C . PRO A 1 82 ? 3.716 15.472 -9.417 1.00 95.06 82 PRO A C 1
ATOM 616 O O . PRO A 1 82 ? 3.368 16.422 -8.725 1.00 95.06 82 PRO A O 1
ATOM 619 N N . LEU A 1 83 ? 3.120 15.183 -10.580 1.00 94.88 83 LEU A N 1
ATOM 620 C CA . LEU A 1 83 ? 2.060 15.995 -11.194 1.00 94.88 83 LEU A CA 1
ATOM 621 C C . LEU A 1 83 ? 0.667 15.354 -11.085 1.00 94.88 83 LEU A C 1
ATOM 623 O O . LEU A 1 83 ? -0.344 16.021 -11.296 1.00 94.88 83 LEU A O 1
ATOM 627 N N . ALA A 1 84 ? 0.593 14.058 -10.778 1.00 94.38 84 ALA A N 1
ATOM 628 C CA . ALA A 1 84 ? -0.666 13.336 -10.656 1.00 94.38 84 ALA A CA 1
ATOM 629 C C . ALA A 1 84 ? -1.444 13.755 -9.397 1.00 94.38 84 ALA A C 1
ATOM 631 O O . ALA A 1 84 ? -0.866 13.879 -8.323 1.00 94.38 84 ALA A O 1
ATOM 632 N N . ILE A 1 85 ? -2.771 13.884 -9.494 1.00 92.62 85 ILE A N 1
ATOM 633 C CA . ILE A 1 85 ? -3.644 14.171 -8.335 1.00 92.62 85 ILE A CA 1
ATOM 634 C C . ILE A 1 85 ? -3.560 13.042 -7.291 1.00 92.62 85 ILE A C 1
ATOM 636 O O . ILE A 1 85 ? -3.447 13.284 -6.094 1.00 92.62 85 ILE A O 1
ATOM 640 N N . SER A 1 86 ? -3.592 11.794 -7.755 1.00 92.31 86 SER A N 1
ATOM 641 C CA . SER A 1 86 ? -3.401 10.581 -6.959 1.00 92.31 86 SER A CA 1
ATOM 642 C C . SER A 1 86 ? -2.951 9.442 -7.875 1.00 92.31 86 SER A C 1
ATOM 644 O O . SER A 1 86 ? -3.097 9.531 -9.101 1.00 92.31 86 SER A O 1
ATOM 646 N N . ILE A 1 87 ? -2.432 8.359 -7.291 1.00 93.50 87 ILE A N 1
ATOM 647 C CA . ILE A 1 87 ? -2.137 7.142 -8.056 1.00 93.50 87 ILE A CA 1
ATOM 648 C C . ILE A 1 87 ? -3.418 6.542 -8.659 1.00 93.50 87 ILE A C 1
ATOM 650 O O . ILE A 1 87 ? -3.404 6.142 -9.819 1.00 93.50 87 ILE A O 1
ATOM 654 N N . ASP A 1 88 ? -4.546 6.572 -7.942 1.00 92.38 88 ASP A N 1
ATOM 655 C CA . ASP A 1 88 ? -5.839 6.087 -8.446 1.00 92.38 88 ASP A CA 1
ATOM 656 C C . ASP A 1 88 ? -6.286 6.838 -9.695 1.00 92.38 88 ASP A C 1
ATOM 658 O O . ASP A 1 88 ? -6.649 6.228 -10.698 1.00 92.38 88 ASP A O 1
ATOM 662 N N . ASN A 1 89 ? -6.211 8.171 -9.664 1.00 93.88 89 ASN A N 1
ATOM 663 C CA . ASN A 1 89 ? -6.594 8.999 -10.801 1.00 93.88 89 ASN A CA 1
ATOM 664 C C . ASN A 1 89 ? -5.694 8.731 -12.016 1.00 93.88 89 ASN A C 1
ATOM 666 O O . ASN A 1 89 ? -6.171 8.658 -13.152 1.00 93.88 89 ASN A O 1
ATOM 670 N N . PHE A 1 90 ? -4.391 8.553 -11.780 1.00 96.06 90 PHE A N 1
ATOM 671 C CA . PHE A 1 90 ? -3.449 8.194 -12.835 1.00 96.06 90 PHE A CA 1
ATOM 672 C C . PHE A 1 90 ? -3.787 6.829 -13.451 1.00 96.06 90 PHE A C 1
ATOM 674 O O . PHE A 1 90 ? -3.889 6.723 -14.675 1.00 96.06 90 PHE A O 1
ATOM 681 N N . LEU A 1 91 ? -4.023 5.807 -12.623 1.00 96.25 91 LEU A N 1
ATOM 682 C CA . LEU A 1 91 ? -4.362 4.456 -13.079 1.00 96.25 91 LEU A CA 1
ATOM 683 C C . LEU A 1 91 ? -5.724 4.383 -13.766 1.00 96.25 91 LEU A C 1
ATOM 685 O O . LEU A 1 91 ? -5.881 3.637 -14.727 1.00 96.25 91 LEU A O 1
ATOM 689 N N . HIS A 1 92 ? -6.696 5.176 -13.321 1.00 96.00 92 HIS A N 1
ATOM 690 C CA . HIS A 1 92 ? -7.985 5.286 -13.989 1.00 96.00 92 HIS A CA 1
ATOM 691 C C . HIS A 1 92 ? -7.833 5.848 -15.410 1.00 96.00 92 HIS A C 1
ATOM 693 O O . HIS A 1 92 ? -8.371 5.282 -16.365 1.00 96.00 92 HIS A O 1
ATOM 699 N N . THR A 1 93 ? -7.029 6.907 -15.557 1.00 96.94 93 THR A N 1
ATOM 700 C CA . THR A 1 93 ? -6.739 7.545 -16.853 1.00 96.94 93 THR A CA 1
ATOM 701 C C . THR A 1 93 ? -6.022 6.591 -17.818 1.00 96.94 93 THR A C 1
ATOM 703 O O . THR A 1 93 ? -6.276 6.622 -19.018 1.00 96.94 93 THR A O 1
ATOM 706 N N . HIS A 1 94 ? -5.174 5.700 -17.297 1.00 97.44 94 HIS A N 1
ATOM 707 C CA . HIS A 1 94 ? -4.407 4.717 -18.073 1.00 97.44 94 HIS A CA 1
ATOM 708 C C . HIS A 1 94 ? -4.988 3.299 -17.975 1.00 97.44 94 HIS A C 1
ATOM 710 O O . HIS A 1 94 ? -4.274 2.318 -18.149 1.00 97.44 94 HIS A O 1
ATOM 716 N N . SER A 1 95 ? -6.288 3.166 -17.702 1.00 95.94 95 SER A N 1
ATOM 717 C CA . SER A 1 95 ? -6.926 1.870 -17.418 1.00 95.94 95 SER A CA 1
ATOM 718 C C . SER A 1 95 ? -6.860 0.852 -18.565 1.00 95.94 95 SER A C 1
ATOM 720 O O . SER A 1 95 ? -6.970 -0.348 -18.317 1.00 95.94 95 SER A O 1
ATOM 722 N N . ASN A 1 96 ? -6.640 1.314 -19.799 1.00 97.38 96 ASN A N 1
ATOM 723 C CA . ASN A 1 96 ? -6.470 0.466 -20.983 1.00 97.38 96 ASN A CA 1
ATOM 724 C C . ASN A 1 96 ? -5.027 -0.037 -21.185 1.00 97.38 96 ASN A C 1
ATOM 726 O O . ASN A 1 96 ? -4.805 -0.896 -22.034 1.00 97.38 96 ASN A O 1
ATOM 730 N N . ASP A 1 97 ? -4.055 0.486 -20.434 1.00 97.12 97 ASP A N 1
ATOM 731 C CA . ASP A 1 97 ? -2.658 0.049 -20.468 1.00 97.12 97 ASP A CA 1
ATOM 732 C C . ASP A 1 97 ? -2.423 -0.968 -19.341 1.00 97.12 97 ASP A C 1
ATOM 734 O O . ASP A 1 97 ? -2.316 -0.630 -18.157 1.00 97.12 97 ASP A O 1
ATOM 738 N N . ALA A 1 98 ? -2.405 -2.250 -19.709 1.00 95.06 98 ALA A N 1
ATOM 739 C CA . ALA A 1 98 ? -2.328 -3.345 -18.750 1.00 95.06 98 ALA A CA 1
ATOM 740 C C . ALA A 1 98 ? -1.001 -3.351 -17.972 1.00 95.06 98 ALA A C 1
ATOM 742 O O . ALA A 1 98 ? -0.976 -3.727 -16.796 1.00 95.06 98 ALA A O 1
ATOM 743 N N . GLU A 1 99 ? 0.094 -2.941 -18.609 1.00 95.88 99 GLU A N 1
ATOM 744 C CA . GLU A 1 99 ? 1.419 -2.839 -18.012 1.00 95.88 99 GLU A CA 1
ATOM 745 C C . GLU A 1 99 ? 1.466 -1.719 -16.966 1.00 95.88 99 GLU A C 1
ATOM 747 O O . GLU A 1 99 ? 1.905 -1.966 -15.841 1.00 95.88 99 GLU A O 1
ATOM 752 N N . ILE A 1 100 ? 0.941 -0.527 -17.278 1.00 97.69 100 ILE A N 1
ATOM 753 C CA . ILE A 1 100 ? 0.818 0.579 -16.312 1.00 97.69 100 ILE A CA 1
ATOM 754 C C . ILE A 1 100 ? -0.063 0.173 -15.131 1.00 97.69 100 ILE A C 1
ATOM 756 O O . ILE A 1 100 ? 0.316 0.386 -13.975 1.00 97.69 100 ILE A O 1
ATOM 760 N N . VAL A 1 101 ? -1.218 -0.443 -15.395 1.00 97.44 101 VAL A N 1
ATOM 761 C CA . VAL A 1 101 ? -2.135 -0.881 -14.335 1.00 97.44 101 VAL A CA 1
ATOM 762 C C . VAL A 1 101 ? -1.469 -1.899 -13.413 1.00 97.44 101 VAL A C 1
ATOM 764 O O . VAL A 1 101 ? -1.605 -1.791 -12.192 1.00 97.44 101 VAL A O 1
ATOM 767 N N . LEU A 1 102 ? -0.727 -2.865 -13.960 1.00 96.75 102 LEU A N 1
ATOM 768 C CA . LEU A 1 102 ? -0.008 -3.844 -13.149 1.00 96.75 102 LEU A CA 1
ATOM 769 C C . LEU A 1 102 ? 1.103 -3.186 -12.323 1.00 96.75 102 LEU A C 1
ATOM 771 O O . LEU A 1 102 ? 1.146 -3.382 -11.108 1.00 96.75 102 LEU A O 1
ATOM 775 N N . CYS A 1 103 ? 1.972 -2.393 -12.955 1.00 97.94 103 CYS A N 1
ATOM 776 C CA . CYS A 1 103 ? 3.091 -1.739 -12.279 1.00 97.94 103 CYS A CA 1
ATOM 777 C C . CYS A 1 103 ? 2.610 -0.807 -11.159 1.00 97.94 103 CYS A C 1
ATOM 779 O O . CYS A 1 103 ? 3.145 -0.851 -10.053 1.00 97.94 103 CYS A O 1
ATOM 781 N N . GLY A 1 104 ? 1.559 -0.015 -11.393 1.00 97.44 104 GLY A N 1
ATOM 782 C CA . GLY A 1 104 ? 1.013 0.868 -10.362 1.00 97.44 104 GLY A CA 1
ATOM 783 C C . GLY A 1 104 ? 0.388 0.101 -9.199 1.00 97.44 104 GLY A C 1
ATOM 784 O O . GLY A 1 104 ? 0.641 0.444 -8.046 1.00 97.44 104 GLY A O 1
ATOM 785 N N . LYS A 1 105 ? -0.350 -0.985 -9.471 1.00 96.44 105 LYS A N 1
ATOM 786 C CA . LYS A 1 105 ? -0.888 -1.863 -8.417 1.00 96.44 105 LYS A CA 1
ATOM 787 C C . LYS A 1 105 ? 0.214 -2.530 -7.594 1.00 96.44 105 LYS A C 1
ATOM 789 O O . LYS A 1 105 ? 0.075 -2.627 -6.378 1.00 96.44 105 LYS A O 1
ATOM 794 N N . LEU A 1 106 ? 1.310 -2.952 -8.225 1.00 97.25 106 LEU A N 1
ATOM 795 C CA . LEU A 1 106 ? 2.475 -3.488 -7.515 1.00 97.25 106 LEU A CA 1
ATOM 796 C C . LEU A 1 106 ? 3.157 -2.424 -6.652 1.00 97.25 106 LEU A C 1
ATOM 798 O O . LEU A 1 106 ? 3.509 -2.714 -5.513 1.00 97.25 106 LEU A O 1
ATOM 802 N N . GLY A 1 107 ? 3.291 -1.194 -7.155 1.00 97.00 107 GLY A N 1
ATOM 803 C CA . GLY A 1 107 ? 3.821 -0.073 -6.379 1.00 97.00 107 GLY A CA 1
ATOM 804 C C . GLY A 1 107 ? 2.970 0.236 -5.145 1.00 97.00 107 GLY A C 1
ATOM 805 O O . GLY A 1 107 ? 3.508 0.352 -4.045 1.00 97.00 107 GLY A O 1
ATOM 806 N N . ILE A 1 108 ? 1.642 0.295 -5.306 1.00 94.62 108 ILE A N 1
ATOM 807 C CA . ILE A 1 108 ? 0.684 0.443 -4.199 1.00 94.62 108 ILE A CA 1
ATOM 808 C C . ILE A 1 108 ? 0.861 -0.692 -3.186 1.00 94.62 108 ILE A C 1
ATOM 810 O O . ILE A 1 108 ? 1.019 -0.437 -1.995 1.00 94.62 108 ILE A O 1
ATOM 814 N N . ALA A 1 109 ? 0.861 -1.944 -3.651 1.00 94.50 109 ALA A N 1
ATOM 815 C CA . ALA A 1 109 ? 0.996 -3.103 -2.778 1.00 94.50 109 ALA A CA 1
ATOM 816 C C . ALA A 1 109 ? 2.317 -3.074 -1.996 1.00 94.50 109 ALA A C 1
ATOM 818 O O . ALA A 1 109 ? 2.312 -3.302 -0.790 1.00 94.50 109 ALA A O 1
ATOM 819 N N . ALA A 1 110 ? 3.433 -2.740 -2.648 1.00 96.00 110 ALA A N 1
ATOM 820 C CA . ALA A 1 110 ? 4.734 -2.622 -1.996 1.00 96.00 110 ALA A CA 1
ATOM 821 C C . ALA A 1 110 ? 4.751 -1.515 -0.929 1.00 96.00 110 ALA A C 1
ATOM 823 O O . ALA A 1 110 ? 5.272 -1.732 0.164 1.00 96.00 110 ALA A O 1
ATOM 824 N N . ALA A 1 111 ? 4.145 -0.358 -1.218 1.00 94.00 111 ALA A N 1
ATOM 825 C CA . ALA A 1 111 ? 4.030 0.743 -0.265 1.00 94.00 111 ALA A CA 1
ATOM 826 C C . ALA A 1 111 ? 3.188 0.360 0.966 1.00 94.00 111 ALA A C 1
ATOM 828 O O . ALA A 1 111 ? 3.587 0.632 2.097 1.00 94.00 111 ALA A O 1
ATOM 829 N N . ILE A 1 112 ? 2.051 -0.314 0.757 1.00 90.69 112 ILE A N 1
ATOM 830 C CA . ILE A 1 112 ? 1.171 -0.768 1.844 1.00 90.69 112 ILE A CA 1
ATOM 831 C C . ILE A 1 112 ? 1.859 -1.838 2.691 1.00 90.69 112 ILE A C 1
ATOM 833 O O . ILE A 1 112 ? 1.876 -1.719 3.909 1.00 90.69 112 ILE A O 1
ATOM 837 N N . LEU A 1 113 ? 2.473 -2.851 2.071 1.00 91.62 113 LEU A N 1
ATOM 838 C CA . LEU A 1 113 ? 3.161 -3.927 2.794 1.00 91.62 113 LEU A CA 1
ATOM 839 C C . LEU A 1 113 ? 4.320 -3.399 3.652 1.00 91.62 113 LEU A C 1
ATOM 841 O O . LEU A 1 113 ? 4.577 -3.905 4.746 1.00 91.62 113 LEU A O 1
ATOM 845 N N . GLU A 1 114 ? 5.034 -2.382 3.168 1.00 92.00 114 GLU A N 1
ATOM 846 C CA . GLU A 1 114 ? 6.072 -1.706 3.945 1.00 92.00 114 GLU A CA 1
ATOM 847 C C . GLU A 1 114 ? 5.487 -0.932 5.132 1.00 92.00 114 GLU A C 1
ATOM 849 O O . GLU A 1 114 ? 6.011 -1.043 6.243 1.00 92.00 114 GLU A O 1
ATOM 854 N N . ALA A 1 115 ? 4.389 -0.200 4.926 1.00 90.69 115 ALA A N 1
ATOM 855 C CA . ALA A 1 115 ? 3.693 0.508 5.998 1.00 90.69 115 ALA A CA 1
ATOM 856 C C . ALA A 1 115 ? 3.142 -0.462 7.058 1.00 90.69 115 ALA A C 1
ATOM 858 O O . ALA A 1 115 ? 3.379 -0.266 8.247 1.00 90.69 115 ALA A O 1
ATOM 859 N N . GLU A 1 116 ? 2.505 -1.560 6.642 1.00 88.56 116 GLU A N 1
ATOM 860 C CA . GLU A 1 116 ? 2.010 -2.622 7.526 1.00 88.56 116 GLU A CA 1
ATOM 861 C C . GLU A 1 116 ? 3.138 -3.206 8.382 1.00 88.56 116 GLU A C 1
ATOM 863 O O . GLU A 1 116 ? 3.016 -3.280 9.608 1.00 88.56 116 GLU A O 1
ATOM 868 N N . LYS A 1 117 ? 4.270 -3.555 7.753 1.00 89.12 117 LYS A N 1
ATOM 869 C CA . LYS A 1 117 ? 5.451 -4.101 8.437 1.00 89.12 117 LYS A CA 1
ATOM 870 C C . LYS A 1 117 ? 6.018 -3.142 9.487 1.00 89.12 117 LYS A C 1
ATOM 872 O O . LYS A 1 117 ? 6.517 -3.605 10.512 1.00 89.12 117 LYS A O 1
ATOM 877 N N . ASN A 1 118 ? 5.972 -1.839 9.218 1.00 88.94 118 ASN A N 1
ATOM 878 C CA . ASN A 1 118 ? 6.516 -0.800 10.092 1.00 88.94 118 ASN A CA 1
ATOM 879 C C . ASN A 1 118 ? 5.471 -0.216 11.061 1.00 88.94 118 ASN A C 1
ATOM 881 O O . ASN A 1 118 ? 5.804 0.652 11.871 1.00 88.94 118 ASN A O 1
ATOM 885 N N . SER A 1 119 ? 4.221 -0.678 10.993 1.00 88.06 119 SER A N 1
ATOM 886 C CA . SER A 1 119 ? 3.138 -0.179 11.834 1.00 88.06 119 SER A CA 1
ATOM 887 C C . SER A 1 119 ? 3.345 -0.547 13.301 1.00 88.06 119 SER A C 1
ATOM 889 O O . SER A 1 119 ? 3.875 -1.604 13.651 1.00 88.06 119 SER A O 1
ATOM 891 N N . THR A 1 120 ? 2.872 0.315 14.197 1.00 84.56 120 THR A N 1
ATOM 892 C CA . THR A 1 120 ? 3.007 0.106 15.646 1.00 84.56 120 THR A CA 1
ATOM 893 C C . THR A 1 120 ? 2.127 -1.024 16.182 1.00 84.56 120 THR A C 1
ATOM 895 O O . THR A 1 120 ? 2.354 -1.510 17.293 1.00 84.56 120 THR A O 1
ATOM 898 N N . ILE A 1 121 ? 1.132 -1.450 15.400 1.00 83.81 121 ILE A N 1
ATOM 899 C CA . ILE A 1 121 ? 0.241 -2.575 15.704 1.00 83.81 121 ILE A CA 1
ATOM 900 C C . ILE A 1 121 ? 0.678 -3.876 15.025 1.00 83.81 121 ILE A C 1
ATOM 902 O O . ILE A 1 121 ? 0.002 -4.892 15.188 1.00 83.81 121 ILE A O 1
ATOM 906 N N . MET A 1 122 ? 1.806 -3.873 14.302 1.00 85.56 122 MET A N 1
ATOM 907 C CA . MET A 1 122 ? 2.352 -5.082 13.698 1.00 85.56 122 MET A CA 1
ATOM 908 C C . MET A 1 122 ? 2.582 -6.147 14.775 1.00 85.56 122 MET A C 1
ATOM 910 O O . MET A 1 122 ? 3.266 -5.924 15.777 1.00 85.56 122 MET A O 1
ATOM 914 N N . ALA A 1 123 ? 1.992 -7.320 14.557 1.00 79.19 123 ALA A N 1
ATOM 915 C CA . ALA A 1 123 ? 2.048 -8.437 15.481 1.00 79.19 123 ALA A CA 1
ATOM 916 C C . ALA A 1 123 ? 3.500 -8.862 15.749 1.00 79.19 123 ALA A C 1
ATOM 918 O O . ALA A 1 123 ? 4.246 -9.217 14.829 1.00 79.19 123 ALA A O 1
ATOM 919 N N . ASP A 1 124 ? 3.898 -8.867 17.024 1.00 75.94 124 ASP A N 1
ATOM 920 C CA . ASP A 1 124 ? 5.241 -9.289 17.408 1.00 75.94 124 ASP A CA 1
ATOM 921 C C . ASP A 1 124 ? 5.357 -10.809 17.233 1.00 75.94 124 ASP A C 1
ATOM 923 O O . ASP A 1 124 ? 4.756 -11.602 17.970 1.00 75.94 124 ASP A O 1
ATOM 927 N N . LYS A 1 125 ? 6.152 -11.224 16.241 1.00 71.75 125 LYS A N 1
ATOM 928 C CA . LYS A 1 125 ? 6.418 -12.639 15.941 1.00 71.75 125 LYS A CA 1
ATOM 929 C C . LYS A 1 125 ? 7.027 -13.376 17.138 1.00 71.75 125 LYS A C 1
ATOM 931 O O . LYS A 1 125 ? 6.776 -14.566 17.296 1.00 71.75 125 LYS A O 1
ATOM 936 N N . ASN A 1 126 ? 7.753 -12.674 18.010 1.00 73.06 126 ASN A N 1
ATOM 937 C CA . ASN A 1 126 ? 8.339 -13.242 19.223 1.00 73.06 126 ASN A CA 1
ATOM 938 C C . ASN A 1 126 ? 7.321 -13.367 20.370 1.00 73.06 126 ASN A C 1
ATOM 940 O O . ASN A 1 126 ? 7.547 -14.127 21.308 1.00 73.06 126 ASN A O 1
ATOM 944 N N . ARG A 1 127 ? 6.178 -12.668 20.299 1.00 65.00 127 ARG A N 1
ATOM 945 C CA . ARG A 1 127 ? 5.070 -12.755 21.272 1.00 65.00 127 ARG A CA 1
ATOM 946 C C . ARG A 1 127 ? 3.875 -13.528 20.721 1.00 65.00 127 ARG A C 1
ATOM 948 O O . ARG A 1 127 ? 2.727 -13.144 20.949 1.00 65.00 127 ARG A O 1
ATOM 955 N N . SER A 1 128 ? 4.134 -14.601 19.976 1.00 74.75 128 SER A N 1
ATOM 956 C CA . SER A 1 128 ? 3.088 -15.458 19.394 1.00 74.75 128 SER A CA 1
ATOM 957 C C . SER A 1 128 ? 2.108 -14.703 18.483 1.00 74.75 128 SER A C 1
ATOM 959 O O . SER A 1 128 ? 0.943 -15.077 18.393 1.00 74.75 128 SER A O 1
ATOM 961 N N . GLY A 1 129 ? 2.553 -13.616 17.842 1.00 75.31 129 GLY A N 1
ATOM 962 C CA . GLY A 1 129 ? 1.705 -12.809 16.965 1.00 75.31 129 GLY A CA 1
ATOM 963 C C . GLY A 1 129 ? 0.710 -11.904 17.701 1.00 75.31 129 GLY A C 1
ATOM 964 O O . GLY A 1 129 ? -0.291 -11.495 17.120 1.00 75.31 129 GLY A O 1
ATOM 965 N N . ARG A 1 130 ? 0.946 -11.585 18.980 1.00 79.12 130 ARG A N 1
ATOM 966 C CA . ARG A 1 130 ? 0.072 -10.679 19.739 1.00 79.12 130 ARG A CA 1
ATOM 967 C C . ARG A 1 130 ? 0.328 -9.213 19.388 1.00 79.12 130 ARG A C 1
ATOM 969 O O . ARG A 1 130 ? 1.475 -8.774 19.312 1.00 79.12 130 ARG A O 1
ATOM 976 N N . ILE A 1 131 ? -0.758 -8.452 19.264 1.00 80.12 131 ILE A N 1
ATOM 977 C CA . ILE A 1 131 ? -0.741 -6.991 19.126 1.00 80.12 131 ILE A CA 1
ATOM 978 C C . ILE A 1 131 ? -0.470 -6.358 20.498 1.00 80.12 131 ILE A C 1
ATOM 980 O O . ILE A 1 131 ? -1.028 -6.773 21.519 1.00 80.12 131 ILE A O 1
ATOM 984 N N . ALA A 1 132 ? 0.392 -5.342 20.536 1.00 79.44 132 ALA A N 1
ATOM 985 C CA . ALA A 1 132 ? 0.660 -4.576 21.748 1.00 79.44 132 ALA A CA 1
ATOM 986 C C . ALA A 1 132 ? -0.372 -3.446 21.916 1.00 79.44 132 ALA A C 1
ATOM 988 O O . ALA A 1 132 ? -0.333 -2.451 21.201 1.00 79.44 132 ALA A O 1
ATOM 989 N N . PHE A 1 133 ? -1.272 -3.564 22.894 1.00 79.62 133 PHE A N 1
ATOM 990 C CA . PHE A 1 133 ? -2.299 -2.545 23.179 1.00 79.62 133 PHE A CA 1
ATOM 991 C C . PHE A 1 133 ? -1.842 -1.447 24.170 1.00 79.62 133 PHE A C 1
ATOM 993 O O . PHE A 1 133 ? -2.542 -0.458 24.378 1.00 79.62 133 PHE A O 1
ATOM 1000 N N . GLY A 1 134 ? -0.680 -1.616 24.811 1.00 80.69 134 GLY A N 1
ATOM 1001 C CA . GLY A 1 134 ? -0.140 -0.688 25.816 1.00 80.69 134 GLY A CA 1
ATOM 1002 C C . GLY A 1 134 ? 0.821 0.371 25.257 1.00 80.69 134 GLY A C 1
ATOM 1003 O O . GLY A 1 134 ? 1.113 0.406 24.065 1.00 80.69 134 GLY A O 1
ATOM 1004 N N . GLY A 1 135 ? 1.353 1.225 26.138 1.00 82.44 135 GLY A N 1
ATOM 1005 C CA . GLY A 1 135 ? 2.344 2.249 25.778 1.00 82.44 135 GLY A CA 1
ATOM 1006 C C . GLY A 1 135 ? 1.794 3.287 24.795 1.00 82.44 135 GLY A C 1
ATOM 1007 O O . GLY A 1 135 ? 0.654 3.734 24.941 1.00 82.44 135 GLY A O 1
ATOM 1008 N N . ASN A 1 136 ? 2.585 3.635 23.776 1.00 77.12 136 ASN A N 1
ATOM 1009 C CA . ASN A 1 136 ? 2.212 4.617 22.748 1.00 77.12 136 ASN A CA 1
ATOM 1010 C C . ASN A 1 136 ? 0.958 4.209 21.954 1.00 77.12 136 ASN A C 1
ATOM 1012 O O . ASN A 1 136 ? 0.237 5.074 21.467 1.00 77.12 136 ASN A O 1
ATOM 1016 N N . ASN A 1 137 ? 0.636 2.912 21.896 1.00 81.44 137 ASN A N 1
ATOM 1017 C CA . ASN A 1 137 ? -0.548 2.429 21.189 1.00 81.44 137 ASN A CA 1
ATOM 1018 C C . ASN A 1 137 ? -1.849 2.736 21.942 1.00 81.44 137 ASN A C 1
ATOM 1020 O O . ASN A 1 137 ? -2.920 2.735 21.345 1.00 81.44 137 ASN A O 1
ATOM 1024 N N . SER A 1 138 ? -1.795 3.027 23.246 1.00 78.75 138 SER A N 1
ATOM 1025 C CA . SER A 1 138 ? -2.989 3.264 24.076 1.00 78.75 138 SER A CA 1
ATOM 1026 C C . SER A 1 138 ? -3.858 4.445 23.617 1.00 78.75 138 SER A C 1
ATOM 1028 O O . SER A 1 138 ? -5.050 4.467 23.940 1.00 78.75 138 SER A O 1
ATOM 1030 N N . LEU A 1 139 ? -3.271 5.377 22.855 1.00 79.56 139 LEU A N 1
ATOM 1031 C CA . LEU A 1 139 ? -3.915 6.568 22.295 1.00 79.56 139 LEU A CA 1
ATOM 1032 C C . LEU A 1 139 ? -4.461 6.364 20.874 1.00 79.56 139 LEU A C 1
ATOM 1034 O O . LEU A 1 139 ? -5.190 7.223 20.386 1.00 79.56 139 LEU A O 1
ATOM 1038 N N . LEU A 1 140 ? -4.147 5.242 20.220 1.00 88.12 140 LEU A N 1
ATOM 1039 C CA . LEU A 1 140 ? -4.657 4.943 18.884 1.00 88.12 140 LEU A CA 1
ATOM 1040 C C . LEU A 1 140 ? -6.175 4.783 18.925 1.00 88.12 140 LEU A C 1
ATOM 1042 O O . LEU A 1 140 ? -6.718 4.099 19.800 1.00 88.12 140 LEU A O 1
ATOM 1046 N N . TRP A 1 141 ? -6.865 5.343 17.934 1.00 88.94 141 TRP A N 1
ATOM 1047 C CA . TRP A 1 141 ? -8.321 5.239 17.862 1.00 88.94 141 TRP A CA 1
ATOM 1048 C C . TRP A 1 141 ? -8.797 3.781 17.758 1.00 88.94 141 TRP A C 1
ATOM 1050 O O . TRP A 1 141 ? -9.843 3.460 18.308 1.00 88.94 141 TRP A O 1
ATOM 1060 N N . HIS A 1 142 ? -8.001 2.876 17.172 1.00 88.62 142 HIS A N 1
ATOM 1061 C CA . HIS A 1 142 ? -8.256 1.429 17.161 1.00 88.62 142 HIS A CA 1
ATOM 1062 C C . HIS A 1 142 ? -8.445 0.870 18.582 1.00 88.62 142 HIS A C 1
ATOM 1064 O O . HIS A 1 142 ? -9.358 0.089 18.841 1.00 88.62 142 HIS A O 1
ATOM 1070 N N . ASN A 1 143 ? -7.642 1.330 19.545 1.00 89.00 143 ASN A N 1
ATOM 1071 C CA . ASN A 1 143 ? -7.774 0.912 20.939 1.00 89.00 143 ASN A CA 1
ATOM 1072 C C . ASN A 1 143 ? -9.012 1.516 21.601 1.00 89.00 143 ASN A C 1
ATOM 1074 O O . ASN A 1 143 ? -9.650 0.859 22.422 1.00 89.00 143 ASN A O 1
ATOM 1078 N N . ILE A 1 144 ? -9.368 2.753 21.251 1.00 89.56 144 ILE A N 1
ATOM 1079 C CA . ILE A 1 144 ? -10.617 3.383 21.701 1.00 89.56 144 ILE A CA 1
ATOM 1080 C C . ILE A 1 144 ? -11.817 2.608 21.145 1.00 89.56 144 ILE A C 1
ATOM 1082 O O . ILE A 1 144 ? -12.740 2.287 21.888 1.00 89.56 144 ILE A O 1
ATOM 1086 N N . PHE A 1 145 ? -11.768 2.232 19.871 1.00 91.12 145 PHE A N 1
ATOM 1087 C CA . PHE A 1 145 ? -12.783 1.428 19.210 1.00 91.12 145 PHE A CA 1
ATOM 1088 C C . PHE A 1 145 ? -12.948 0.060 19.884 1.00 91.12 145 PHE A C 1
ATOM 1090 O O . PHE A 1 145 ? -14.060 -0.279 20.285 1.00 91.12 145 PHE A O 1
ATOM 1097 N N . CYS A 1 146 ? -11.859 -0.674 20.138 1.00 90.00 146 CYS A N 1
ATOM 1098 C CA . CYS A 1 146 ? -11.905 -1.942 20.874 1.00 90.00 146 CYS A CA 1
ATOM 1099 C C . CYS A 1 146 ? -12.469 -1.786 22.297 1.00 90.00 146 CYS A C 1
ATOM 1101 O O . CYS A 1 146 ? -13.239 -2.636 22.749 1.00 90.00 146 CYS A O 1
ATOM 1103 N N . LYS A 1 147 ? -12.146 -0.691 23.003 1.00 90.12 147 LYS A N 1
ATOM 1104 C CA . LYS A 1 147 ? -12.739 -0.385 24.319 1.00 90.12 147 LYS A CA 1
ATOM 1105 C C . LYS A 1 147 ? -14.250 -0.178 24.211 1.00 90.12 147 LYS A C 1
ATOM 1107 O O . LYS A 1 147 ? -14.990 -0.756 24.996 1.00 90.12 147 LYS A O 1
ATOM 1112 N N . ILE A 1 148 ? -14.714 0.592 23.225 1.00 91.69 148 ILE A N 1
ATOM 1113 C CA . ILE A 1 148 ? -16.149 0.821 22.994 1.00 91.69 148 ILE A CA 1
ATOM 1114 C C . ILE A 1 148 ? -16.854 -0.482 22.607 1.00 91.69 148 ILE A C 1
ATOM 1116 O O . ILE A 1 148 ? -17.949 -0.737 23.102 1.00 91.69 148 ILE A O 1
ATOM 112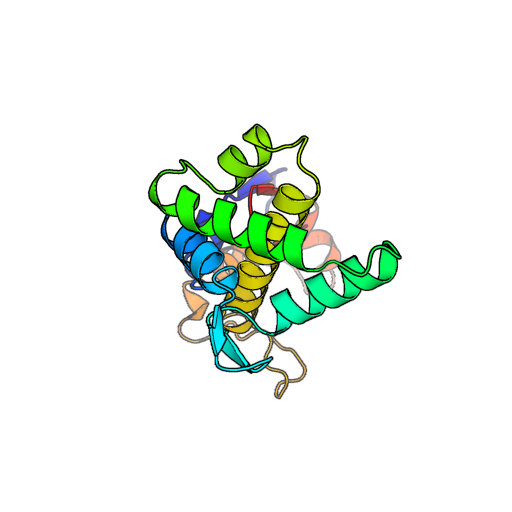0 N N . LEU A 1 149 ? -16.256 -1.325 21.762 1.00 91.19 149 LEU A N 1
ATOM 1121 C CA . LEU A 1 149 ? -16.823 -2.624 21.382 1.00 91.19 149 LEU A CA 1
ATOM 1122 C C . LEU A 1 149 ? -17.052 -3.517 22.603 1.00 91.19 149 LEU A C 1
ATOM 1124 O O . LEU A 1 149 ? -18.153 -4.029 22.796 1.00 91.19 149 LEU A O 1
ATOM 1128 N N . THR A 1 150 ? -16.033 -3.632 23.452 1.00 91.25 150 THR A N 1
ATOM 1129 C CA . THR A 1 150 ? -16.003 -4.556 24.598 1.00 91.25 150 THR A CA 1
ATOM 1130 C C . THR A 1 150 ? -16.645 -4.001 25.872 1.00 91.25 150 THR A C 1
ATOM 1132 O O . THR A 1 150 ? -16.846 -4.733 26.839 1.00 91.25 150 THR A O 1
ATOM 1135 N N . GLU A 1 151 ? -17.014 -2.719 25.894 1.00 90.94 151 GLU A N 1
ATOM 1136 C CA . GLU A 1 151 ? -17.635 -2.091 27.059 1.00 90.94 151 GLU A CA 1
ATOM 1137 C C . GLU A 1 151 ? -18.946 -2.799 27.460 1.00 90.94 151 GLU A C 1
ATOM 1139 O O . GLU A 1 151 ? -19.878 -2.892 26.652 1.00 90.94 151 GLU A O 1
ATOM 1144 N N . ASN A 1 152 ? -19.028 -3.218 28.731 1.00 88.06 152 ASN A N 1
ATOM 1145 C CA . ASN A 1 152 ? -20.146 -3.950 29.347 1.00 88.06 152 ASN A CA 1
ATOM 1146 C C . ASN A 1 152 ? -20.452 -5.321 28.714 1.00 88.06 152 ASN A C 1
ATOM 1148 O O . ASN A 1 152 ? -21.586 -5.792 28.800 1.00 88.06 152 ASN A O 1
ATOM 1152 N N . ILE A 1 153 ? -19.457 -5.959 28.094 1.00 89.81 153 ILE A N 1
ATOM 1153 C CA . ILE A 1 153 ? -19.584 -7.299 27.513 1.00 89.81 153 ILE A CA 1
ATOM 1154 C C . ILE A 1 153 ? -18.950 -8.334 28.436 1.00 89.81 153 ILE A C 1
ATOM 1156 O O . ILE A 1 153 ? -17.831 -8.157 28.918 1.00 89.81 153 ILE A O 1
ATOM 1160 N N . GLN A 1 154 ? -19.688 -9.413 28.697 1.00 88.19 154 GLN A N 1
ATOM 1161 C CA . GLN A 1 154 ? -19.164 -10.582 29.395 1.00 88.19 154 GLN A CA 1
ATOM 1162 C C . GLN A 1 154 ? -18.319 -11.423 28.435 1.00 88.19 154 GLN A C 1
ATOM 1164 O O . GLN A 1 154 ? -18.560 -11.448 27.230 1.00 88.19 154 GLN A O 1
ATOM 1169 N N . SER A 1 155 ? -17.304 -12.108 28.961 1.00 86.62 155 SER A N 1
ATOM 1170 C CA . SER A 1 155 ? -16.335 -12.855 28.148 1.00 86.62 155 SER A CA 1
ATOM 1171 C C . SER A 1 155 ? -16.953 -13.974 27.305 1.00 86.62 155 SER A C 1
ATOM 1173 O O . SER A 1 155 ? -16.384 -14.343 26.286 1.00 86.62 155 SER A O 1
ATOM 1175 N N . ASP A 1 156 ? -18.096 -14.513 27.728 1.00 91.44 156 ASP A N 1
ATOM 1176 C CA . ASP A 1 156 ? -18.875 -15.531 27.013 1.00 91.44 156 ASP A CA 1
ATOM 1177 C C . ASP A 1 156 ? -19.677 -14.970 25.825 1.00 91.44 156 ASP A C 1
ATOM 1179 O O . ASP A 1 156 ? -20.141 -15.726 24.980 1.00 91.44 156 ASP A O 1
ATOM 1183 N N . SER A 1 157 ? -19.814 -13.646 25.745 1.00 87.31 157 SER A N 1
ATOM 1184 C CA . SER A 1 157 ? -20.625 -12.930 24.759 1.00 87.31 157 SER A CA 1
ATOM 1185 C C . SER A 1 157 ? -19.762 -12.175 23.740 1.00 87.31 157 SER A C 1
ATOM 1187 O O . SER A 1 157 ? -20.231 -11.240 23.089 1.00 87.31 157 SER A O 1
ATOM 1189 N N . ILE A 1 158 ? -18.480 -12.538 23.619 1.00 88.50 158 ILE A N 1
ATOM 1190 C CA . ILE A 1 158 ? -17.515 -11.823 22.774 1.00 88.50 158 ILE A CA 1
ATOM 1191 C C . ILE A 1 158 ? -17.832 -11.932 21.279 1.00 88.50 158 ILE A C 1
ATOM 1193 O O . ILE A 1 158 ? -17.522 -11.016 20.523 1.00 88.50 158 ILE A O 1
ATOM 1197 N N . ASP A 1 159 ? -18.507 -13.004 20.865 1.00 89.56 159 ASP A N 1
ATOM 1198 C CA . ASP A 1 159 ? -18.868 -13.236 19.464 1.00 89.56 159 ASP A CA 1
ATOM 1199 C C . ASP A 1 159 ? -19.869 -12.190 18.937 1.00 89.56 159 ASP A C 1
ATOM 1201 O O . ASP A 1 159 ? -19.908 -11.921 17.740 1.00 89.56 159 ASP A O 1
ATOM 1205 N N . ALA A 1 160 ? -20.628 -11.542 19.829 1.00 89.12 160 ALA A N 1
ATOM 1206 C CA . ALA A 1 160 ? -21.669 -10.573 19.481 1.00 89.12 160 ALA A CA 1
ATOM 1207 C C . ALA A 1 160 ? -21.181 -9.110 19.423 1.00 89.12 160 ALA A C 1
ATOM 1209 O O . ALA A 1 160 ? -21.965 -8.201 19.134 1.00 89.12 160 ALA A O 1
ATOM 1210 N N . ILE A 1 161 ? -19.901 -8.825 19.715 1.00 91.19 161 ILE A N 1
ATOM 1211 C CA . ILE A 1 161 ? -19.421 -7.433 19.879 1.00 91.19 161 ILE A CA 1
ATOM 1212 C C . ILE A 1 161 ? -19.542 -6.588 18.606 1.00 91.19 161 ILE A C 1
ATOM 1214 O O . ILE A 1 161 ? -19.608 -5.359 18.696 1.00 91.19 161 ILE A O 1
ATOM 1218 N N . PHE A 1 162 ? -19.610 -7.232 17.441 1.00 92.75 162 PHE A N 1
ATOM 1219 C CA . PHE A 1 162 ? -19.740 -6.571 16.149 1.00 92.75 162 PHE A CA 1
ATOM 1220 C C . PHE A 1 162 ? -21.152 -6.626 15.538 1.00 92.75 162 PHE A C 1
ATOM 1222 O O . PHE A 1 162 ? -21.360 -6.039 14.481 1.00 92.75 162 PHE A O 1
ATOM 1229 N N . ASP A 1 163 ? -22.153 -7.231 16.190 1.00 92.19 163 ASP A N 1
ATOM 1230 C CA . ASP A 1 163 ? -23.511 -7.416 15.628 1.00 92.19 163 ASP A CA 1
ATOM 1231 C C . ASP A 1 163 ? -24.187 -6.111 15.172 1.00 92.19 163 ASP A C 1
ATOM 1233 O O . ASP A 1 163 ? -25.041 -6.090 14.282 1.00 92.19 163 ASP A O 1
ATOM 1237 N N . ASN A 1 164 ? -23.817 -4.997 15.803 1.00 93.31 164 ASN A N 1
ATOM 1238 C CA . ASN A 1 164 ? -24.352 -3.667 15.524 1.00 93.31 164 ASN A CA 1
ATOM 1239 C C . ASN A 1 164 ? -23.354 -2.748 14.813 1.00 93.31 164 ASN A C 1
ATOM 1241 O O . ASN A 1 164 ? -23.605 -1.544 14.731 1.00 93.31 164 ASN A O 1
ATOM 1245 N N . VAL A 1 165 ? -22.233 -3.273 14.327 1.00 94.12 165 VAL A N 1
ATOM 1246 C CA . VAL A 1 165 ? -21.187 -2.493 13.669 1.00 94.12 165 VAL A CA 1
ATOM 1247 C C . VAL A 1 165 ? -20.967 -3.024 12.263 1.00 94.12 165 VAL A C 1
ATOM 1249 O O . VAL A 1 165 ? -20.858 -4.222 12.038 1.00 94.12 165 VAL A O 1
ATOM 1252 N N . SER A 1 166 ? -20.883 -2.115 11.303 1.00 93.31 166 SER A N 1
ATOM 1253 C CA . SER A 1 166 ? -20.386 -2.426 9.965 1.00 93.31 166 SER A CA 1
ATOM 1254 C C . SER A 1 166 ? -19.285 -1.443 9.618 1.00 93.31 166 SER A C 1
ATOM 1256 O O . SER A 1 166 ? -19.415 -0.248 9.901 1.00 93.31 166 SER A O 1
ATOM 1258 N N . ILE A 1 167 ? -18.205 -1.939 9.026 1.00 92.00 167 ILE A N 1
ATOM 1259 C CA . ILE A 1 167 ? -17.042 -1.126 8.691 1.00 92.00 167 ILE A CA 1
ATOM 1260 C C . ILE A 1 167 ? -16.922 -1.083 7.174 1.00 92.00 167 ILE A C 1
ATOM 1262 O O . ILE A 1 167 ? -16.879 -2.110 6.508 1.00 92.00 167 ILE A O 1
ATOM 1266 N N . VAL A 1 168 ? -16.887 0.124 6.621 1.00 90.12 168 VAL A N 1
ATOM 1267 C CA . VAL A 1 168 ? -16.621 0.349 5.203 1.00 90.12 168 VAL A CA 1
ATOM 1268 C C . VAL A 1 168 ? -15.295 1.083 5.101 1.00 90.12 168 VAL A C 1
ATOM 1270 O O . VAL A 1 168 ? -15.208 2.270 5.428 1.00 90.12 168 VAL A O 1
ATOM 1273 N N . THR A 1 169 ? -14.258 0.372 4.668 1.00 86.50 169 THR A N 1
ATOM 1274 C CA . THR A 1 169 ? -12.938 0.943 4.408 1.00 86.50 169 THR A CA 1
ATOM 1275 C C . THR A 1 169 ? -12.834 1.408 2.959 1.00 86.50 169 THR A C 1
ATOM 1277 O O . THR A 1 169 ? -13.160 0.689 2.015 1.00 86.50 169 THR A O 1
ATOM 1280 N N . PHE A 1 170 ? -12.392 2.649 2.777 1.00 77.69 170 PHE A N 1
ATOM 1281 C CA . PHE A 1 170 ? -12.087 3.238 1.480 1.00 77.69 170 PHE A CA 1
ATOM 1282 C C . PHE A 1 170 ? -10.581 3.483 1.366 1.00 77.69 170 PHE A C 1
ATOM 1284 O O . PHE A 1 170 ? -9.927 3.896 2.326 1.00 77.69 170 PHE A O 1
ATOM 1291 N N . ASN A 1 171 ? -10.057 3.335 0.148 1.00 72.44 171 ASN A N 1
ATOM 1292 C CA . ASN A 1 171 ? -8.636 3.445 -0.198 1.00 72.44 171 ASN A CA 1
ATOM 1293 C C . ASN A 1 171 ? -7.787 2.286 0.359 1.00 72.44 171 ASN A C 1
ATOM 1295 O O . ASN A 1 171 ? -8.188 1.129 0.322 1.00 72.44 171 ASN A O 1
ATOM 1299 N N . TYR A 1 172 ? -6.577 2.614 0.804 1.00 70.50 172 TYR A N 1
ATOM 1300 C CA . TYR A 1 172 ? -5.502 1.691 1.159 1.00 70.50 172 TYR A CA 1
ATOM 1301 C C . TYR A 1 172 ? -5.419 1.403 2.660 1.00 70.50 172 TYR A C 1
ATOM 1303 O O . TYR A 1 172 ? -4.410 0.878 3.125 1.00 70.50 172 TYR A O 1
ATOM 1311 N N . ASP A 1 173 ? -6.443 1.787 3.425 1.00 69.69 173 ASP A N 1
ATOM 1312 C CA . ASP A 1 173 ? -6.488 1.507 4.855 1.00 69.69 173 ASP A CA 1
ATOM 1313 C C . ASP A 1 173 ? -6.845 0.032 5.075 1.00 69.69 173 ASP A C 1
ATOM 1315 O O . ASP A 1 173 ? -7.941 -0.414 4.732 1.00 69.69 173 ASP A O 1
ATOM 1319 N N . ARG A 1 174 ? -5.881 -0.725 5.604 1.00 70.50 174 ARG A N 1
ATOM 1320 C CA . ARG A 1 174 ? -6.003 -2.158 5.911 1.00 70.50 174 ARG A CA 1
ATOM 1321 C C . ARG A 1 174 ? -5.865 -2.449 7.403 1.00 70.50 174 ARG A C 1
ATOM 1323 O O . ARG A 1 174 ? -5.616 -3.585 7.793 1.00 70.50 174 ARG A O 1
ATOM 1330 N N . CYS A 1 175 ? -5.986 -1.431 8.252 1.00 78.25 175 CYS A N 1
ATOM 1331 C CA . CYS A 1 175 ? -5.745 -1.575 9.687 1.00 78.25 175 CYS A CA 1
ATOM 1332 C C . CYS A 1 175 ? -6.990 -2.016 10.473 1.00 78.25 175 CYS A C 1
ATOM 1334 O O . CYS A 1 175 ? -6.884 -2.354 11.653 1.00 78.25 175 CYS A O 1
ATOM 1336 N N . ILE A 1 176 ? -8.156 -2.047 9.820 1.00 81.94 176 ILE A N 1
ATOM 1337 C CA . ILE A 1 176 ? -9.423 -2.503 10.388 1.00 81.94 176 ILE A CA 1
ATOM 1338 C C . ILE A 1 176 ? -10.349 -3.050 9.290 1.00 81.94 176 ILE A C 1
ATOM 1340 O O . ILE A 1 176 ? -10.519 -2.421 8.252 1.00 81.94 176 ILE A O 1
ATOM 1344 N N . GLU A 1 177 ? -10.970 -4.206 9.518 1.00 79.56 177 GLU A N 1
ATOM 1345 C CA . GLU A 1 177 ? -11.960 -4.816 8.618 1.00 79.56 177 GLU A CA 1
ATOM 1346 C C . GLU A 1 177 ? -12.975 -5.631 9.439 1.00 79.56 177 GLU A C 1
ATOM 1348 O O . GLU A 1 177 ? -12.593 -6.224 10.450 1.00 79.56 177 GLU A O 1
ATOM 1353 N N . HIS A 1 178 ? -14.261 -5.601 9.057 1.00 73.50 178 HIS A N 1
ATOM 1354 C CA . HIS A 1 178 ? -15.346 -6.403 9.650 1.00 73.50 178 HIS A CA 1
ATOM 1355 C C . HIS A 1 178 ? -16.547 -6.518 8.710 1.00 73.50 178 HIS A C 1
ATOM 1357 O O . HIS A 1 178 ? -17.072 -5.449 8.314 1.00 73.50 178 HIS A O 1
#

Foldseek 3Di:
DDPAQDEAEAEPVLCVLQVADDFLRLLVQLLQQLQFDDDDPDHTPGHNPVLVVVLCVVCVVVVNNCSVLLNVLSVVSNVCSVPDRGLVRVCVVVVVRPSNVSSSVSSNVVSLVVSQCSTQQAQDVVVVRHGDCDDPNVPRVVVVVVCVLCPPDDPVRNVCSCVSYAYHYDDSDPPDHD